Protein AF-A0A0G1L8V7-F1 (afdb_monomer_lite)

Organism: NCBI:txid1618662

pLDDT: mean 81.26, std 19.18, range [39.09, 97.19]

Structure (mmCIF, N/CA/C/O backbone):
data_AF-A0A0G1L8V7-F1
#
_entry.id   AF-A0A0G1L8V7-F1
#
loop_
_atom_site.group_PDB
_atom_site.id
_atom_site.type_symbol
_atom_site.label_atom_id
_atom_site.label_alt_id
_atom_site.label_comp_id
_atom_site.label_asym_id
_atom_site.label_entity_id
_atom_site.label_seq_id
_atom_site.pdbx_PDB_ins_code
_atom_site.Cartn_x
_atom_site.Cartn_y
_atom_site.Cartn_z
_atom_site.occupancy
_atom_site.B_iso_or_equiv
_atom_site.auth_seq_id
_atom_site.auth_comp_id
_atom_site.auth_asym_id
_atom_site.auth_atom_id
_atom_site.pdbx_PDB_model_num
ATOM 1 N N . MET A 1 1 ? 27.652 -10.103 7.070 1.00 39.12 1 MET A N 1
ATOM 2 C CA . MET A 1 1 ? 28.101 -10.112 5.662 1.00 39.12 1 MET A CA 1
ATOM 3 C C . MET A 1 1 ? 28.018 -11.540 5.155 1.00 39.12 1 MET A C 1
ATOM 5 O O . MET A 1 1 ? 28.773 -12.372 5.635 1.00 39.12 1 MET A O 1
ATOM 9 N N . ILE A 1 2 ? 27.063 -11.842 4.274 1.00 43.88 2 ILE A N 1
ATOM 10 C CA . ILE A 1 2 ? 26.944 -13.139 3.590 1.00 43.88 2 ILE A CA 1
ATOM 11 C C . ILE A 1 2 ? 26.537 -12.816 2.148 1.00 43.88 2 ILE A C 1
ATOM 13 O O . ILE A 1 2 ? 25.355 -12.690 1.866 1.00 43.88 2 ILE A O 1
ATOM 17 N N . PHE A 1 3 ? 27.509 -12.576 1.269 1.00 44.56 3 PHE A N 1
ATOM 18 C CA . PHE A 1 3 ? 27.280 -12.336 -0.164 1.00 44.56 3 PHE A CA 1
ATOM 19 C C . PHE A 1 3 ? 28.506 -12.768 -0.981 1.00 44.56 3 PHE A C 1
ATOM 21 O O . PHE A 1 3 ? 29.024 -11.989 -1.763 1.00 44.56 3 PHE A O 1
ATOM 28 N N . ASP A 1 4 ? 29.014 -13.989 -0.772 1.00 44.12 4 ASP A N 1
ATOM 29 C CA . ASP A 1 4 ? 30.239 -14.404 -1.485 1.00 44.12 4 ASP A CA 1
ATOM 30 C C . ASP A 1 4 ? 30.350 -15.895 -1.847 1.00 44.12 4 ASP A C 1
ATOM 32 O O . ASP A 1 4 ? 31.437 -16.438 -2.013 1.00 44.12 4 ASP A O 1
ATOM 36 N N . ARG A 1 5 ? 29.230 -16.612 -2.000 1.00 45.09 5 ARG A N 1
ATOM 37 C CA . ARG A 1 5 ? 29.271 -18.024 -2.426 1.00 45.09 5 ARG A CA 1
ATOM 38 C C . ARG A 1 5 ? 28.108 -18.395 -3.338 1.00 45.09 5 ARG A C 1
ATOM 40 O O . ARG A 1 5 ? 27.154 -19.023 -2.898 1.00 45.09 5 ARG A O 1
ATOM 47 N N . ALA A 1 6 ? 28.212 -18.023 -4.612 1.00 44.94 6 ALA A N 1
ATOM 48 C CA . ALA A 1 6 ? 27.490 -18.703 -5.696 1.00 44.94 6 ALA A CA 1
ATOM 49 C C . ALA A 1 6 ? 28.115 -18.502 -7.097 1.00 44.94 6 ALA A C 1
ATOM 51 O O . ALA A 1 6 ? 27.452 -18.777 -8.088 1.00 44.94 6 ALA A O 1
ATOM 52 N N . PHE A 1 7 ? 29.369 -18.038 -7.213 1.00 44.44 7 PHE A N 1
ATOM 53 C CA . PHE A 1 7 ? 29.997 -17.707 -8.508 1.00 44.44 7 PHE A CA 1
ATOM 54 C C . PHE A 1 7 ? 31.132 -18.663 -8.919 1.00 44.44 7 PHE A C 1
ATOM 56 O O . PHE A 1 7 ? 32.124 -18.254 -9.515 1.00 44.44 7 PHE A O 1
ATOM 63 N N . SER A 1 8 ? 31.018 -19.954 -8.595 1.00 50.91 8 SER A N 1
ATOM 64 C CA . SER A 1 8 ? 31.956 -20.963 -9.104 1.00 50.91 8 SER A CA 1
ATOM 65 C C . SER A 1 8 ? 31.253 -22.302 -9.331 1.00 50.91 8 SER A C 1
ATOM 67 O O . SER A 1 8 ? 31.181 -23.142 -8.433 1.00 50.91 8 SER A O 1
ATOM 69 N N . GLY A 1 9 ? 30.716 -22.491 -10.531 1.00 39.38 9 GLY A N 1
ATOM 70 C CA . GLY A 1 9 ? 30.163 -23.761 -10.987 1.00 39.38 9 GLY A CA 1
ATOM 71 C C . GLY A 1 9 ? 30.099 -23.774 -12.509 1.00 39.38 9 GLY A C 1
ATOM 72 O O . GLY A 1 9 ? 29.216 -23.148 -13.074 1.00 39.38 9 GLY A O 1
ATOM 73 N N . ASP A 1 10 ? 31.089 -24.425 -13.124 1.00 39.09 10 ASP A N 1
ATOM 74 C CA . ASP A 1 10 ? 31.149 -24.922 -14.507 1.00 39.09 10 ASP A CA 1
ATOM 75 C C . ASP A 1 10 ? 30.341 -24.180 -15.586 1.00 39.09 10 ASP A C 1
ATOM 77 O O . ASP A 1 10 ? 29.185 -24.495 -15.871 1.00 39.09 10 ASP A O 1
ATOM 81 N N . VAL A 1 11 ? 31.023 -23.295 -16.319 1.00 45.16 11 VAL A N 1
ATOM 82 C CA . VAL A 1 11 ? 30.580 -22.836 -17.643 1.00 45.16 11 VAL A CA 1
ATOM 83 C C . VAL A 1 11 ? 30.883 -23.946 -18.653 1.00 45.16 11 VAL A C 1
ATOM 85 O O . VAL A 1 11 ? 31.867 -23.904 -19.392 1.00 45.16 11 VAL A O 1
ATOM 88 N N . ARG A 1 12 ? 30.043 -24.985 -18.676 1.00 41.09 12 ARG A N 1
ATOM 89 C CA . ARG A 1 12 ? 29.889 -25.794 -19.887 1.00 41.09 12 ARG A CA 1
ATOM 90 C C . ARG A 1 12 ? 29.219 -24.896 -20.918 1.00 41.09 12 ARG A C 1
ATOM 92 O O . ARG A 1 12 ? 28.078 -24.487 -20.737 1.00 41.09 12 ARG A O 1
ATOM 99 N N . THR A 1 13 ? 29.963 -24.568 -21.967 1.00 46.62 13 THR A N 1
ATOM 100 C CA . THR A 1 13 ? 29.516 -23.835 -23.152 1.00 46.62 13 THR A CA 1
ATOM 101 C C . THR A 1 13 ? 28.508 -24.675 -23.932 1.00 46.62 13 THR A C 1
ATOM 103 O O . THR A 1 13 ? 28.803 -25.246 -24.981 1.00 46.62 13 THR A O 1
ATOM 106 N N . GLU A 1 14 ? 27.298 -24.787 -23.396 1.00 40.09 14 GLU A N 1
ATOM 107 C CA . GLU A 1 14 ? 26.144 -25.161 -24.192 1.00 40.09 14 GLU A CA 1
ATOM 108 C C . GLU A 1 14 ? 25.754 -23.948 -25.030 1.00 40.09 14 GLU A C 1
ATOM 110 O O . GLU A 1 14 ? 25.620 -22.831 -24.538 1.00 40.09 14 GLU A O 1
ATOM 115 N N . ASN A 1 15 ? 25.650 -24.188 -26.329 1.00 41.25 15 ASN A N 1
ATOM 116 C CA . ASN A 1 15 ? 25.395 -23.235 -27.395 1.00 41.25 15 ASN A CA 1
ATOM 117 C C . ASN A 1 15 ? 23.952 -22.693 -27.310 1.00 41.25 15 ASN A C 1
ATOM 119 O O . ASN A 1 15 ? 23.143 -22.892 -28.219 1.00 41.25 15 ASN A O 1
ATOM 123 N N . SER A 1 16 ? 23.586 -22.071 -26.186 1.00 42.94 16 SER A N 1
ATOM 124 C CA . SER A 1 16 ? 22.341 -21.334 -26.062 1.00 42.94 16 SER A CA 1
ATOM 125 C C . SER A 1 16 ? 22.512 -20.088 -26.908 1.00 42.94 16 SER A C 1
ATOM 127 O O . SER A 1 16 ? 23.398 -19.282 -26.637 1.00 42.94 16 SER A O 1
ATOM 129 N N . LYS A 1 17 ? 21.698 -19.933 -27.950 1.00 44.62 17 LYS A N 1
ATOM 130 C CA . LYS A 1 17 ? 21.526 -18.637 -28.602 1.00 44.62 17 LYS A CA 1
ATOM 131 C C . LYS A 1 17 ? 21.204 -17.645 -27.485 1.00 44.62 17 LYS A C 1
ATOM 133 O O . LYS A 1 17 ? 20.104 -17.708 -26.941 1.00 44.62 17 LYS A O 1
ATOM 138 N N . GLU A 1 18 ? 22.179 -16.837 -27.073 1.00 53.41 18 GLU A N 1
ATOM 139 C CA . GLU A 1 18 ? 21.952 -15.735 -26.150 1.00 53.41 18 GLU A CA 1
ATOM 140 C C . GLU A 1 18 ? 20.911 -14.859 -26.838 1.00 53.41 18 GLU A C 1
ATOM 142 O O . GLU A 1 18 ? 21.185 -14.216 -27.850 1.00 53.41 18 GLU A O 1
ATOM 147 N N . HIS A 1 19 ? 19.666 -14.955 -26.376 1.00 56.72 19 HIS A N 1
ATOM 148 C CA . HIS A 1 19 ? 18.606 -14.077 -26.831 1.00 56.72 19 HIS A CA 1
ATOM 149 C C . HIS A 1 19 ? 18.981 -12.705 -26.291 1.00 56.72 19 HIS A C 1
ATOM 151 O O . HIS A 1 19 ? 18.827 -12.443 -25.098 1.00 56.72 19 HIS A O 1
ATOM 157 N N . GLU A 1 20 ? 19.601 -11.896 -27.146 1.00 70.12 20 GLU A N 1
ATOM 158 C CA . GLU A 1 20 ? 19.993 -10.532 -26.826 1.00 70.12 20 GLU A CA 1
ATOM 159 C C . GLU A 1 20 ? 18.715 -9.788 -26.429 1.00 70.12 20 GLU A C 1
ATOM 161 O O . GLU A 1 20 ? 17.865 -9.501 -27.271 1.00 70.12 20 GLU A O 1
ATOM 166 N N . ILE A 1 21 ? 18.531 -9.562 -25.125 1.00 75.62 21 ILE A N 1
ATOM 167 C CA . ILE A 1 21 ? 17.339 -8.887 -24.626 1.00 75.62 21 ILE A CA 1
ATOM 168 C C . ILE A 1 21 ? 17.349 -7.465 -25.190 1.00 75.62 21 ILE A C 1
ATOM 170 O O . ILE A 1 21 ? 18.251 -6.669 -24.918 1.00 75.62 21 ILE A O 1
ATOM 174 N N . THR A 1 22 ? 16.318 -7.146 -25.957 1.00 82.06 22 THR A N 1
ATOM 175 C CA . THR A 1 22 ? 16.154 -5.837 -26.585 1.00 82.06 22 THR A CA 1
ATOM 176 C C . THR A 1 22 ? 15.702 -4.779 -25.567 1.00 82.06 22 THR A C 1
ATOM 178 O O . THR A 1 22 ? 15.042 -5.103 -24.570 1.00 82.06 22 THR A O 1
ATOM 181 N N . PRO A 1 23 ? 16.012 -3.488 -25.794 1.00 82.69 23 PRO A N 1
ATOM 182 C CA . PRO A 1 23 ? 15.455 -2.392 -25.002 1.00 82.69 23 PRO A CA 1
ATOM 183 C C . PRO A 1 23 ? 13.924 -2.445 -24.888 1.00 82.69 23 PRO A C 1
ATOM 185 O O . PRO A 1 23 ? 13.380 -2.154 -23.826 1.00 82.69 23 PRO A O 1
ATOM 188 N N . GLU A 1 24 ? 13.229 -2.868 -25.944 1.00 84.50 24 GLU A N 1
ATOM 189 C CA . GLU A 1 24 ? 11.779 -3.057 -25.99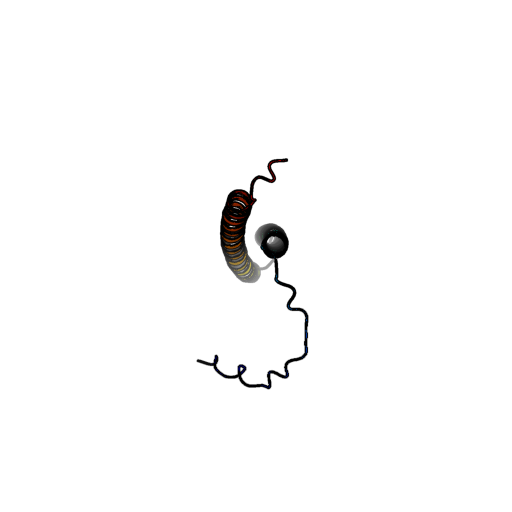1 1.00 84.50 24 GLU A CA 1
ATOM 190 C C . GLU A 1 24 ? 11.298 -4.129 -25.013 1.00 84.50 24 GLU A C 1
ATOM 192 O O . GLU A 1 24 ? 10.349 -3.893 -24.265 1.00 84.50 24 GLU A O 1
ATOM 197 N N . GLU A 1 25 ? 11.963 -5.285 -24.981 1.00 87.19 25 GLU A N 1
ATOM 198 C CA . GLU A 1 25 ? 11.641 -6.367 -24.045 1.00 87.19 25 GLU A CA 1
ATOM 199 C C . GLU A 1 25 ? 11.884 -5.943 -22.588 1.00 87.19 25 GLU A C 1
ATOM 201 O O . GLU A 1 25 ? 11.123 -6.323 -21.696 1.00 87.19 25 GLU A O 1
ATOM 206 N N . ILE A 1 26 ? 12.907 -5.119 -22.328 1.00 88.19 26 ILE A N 1
ATOM 207 C CA . ILE A 1 26 ? 13.158 -4.545 -20.995 1.00 88.19 26 ILE A CA 1
ATOM 208 C C . ILE A 1 26 ? 12.065 -3.544 -20.625 1.00 88.19 26 ILE A C 1
ATOM 210 O O . ILE A 1 26 ? 11.528 -3.619 -19.520 1.00 88.19 26 ILE A O 1
ATOM 214 N N . ILE A 1 27 ? 11.712 -2.627 -21.531 1.00 88.94 27 ILE A N 1
ATOM 215 C CA . ILE A 1 27 ? 10.641 -1.646 -21.309 1.00 88.94 27 ILE A CA 1
ATOM 216 C C . ILE A 1 27 ? 9.319 -2.366 -21.026 1.00 88.94 27 ILE A C 1
ATOM 218 O O . ILE A 1 27 ? 8.638 -1.996 -20.073 1.00 88.94 27 ILE A O 1
ATOM 222 N N . GLY A 1 28 ? 8.989 -3.415 -21.786 1.00 90.06 28 GLY A N 1
ATOM 223 C CA . GLY A 1 28 ? 7.796 -4.236 -21.561 1.00 90.06 28 GLY A CA 1
ATOM 224 C C . GLY A 1 28 ? 7.750 -4.819 -20.146 1.00 90.06 28 GLY A C 1
ATOM 225 O O . GLY A 1 28 ? 6.792 -4.584 -19.415 1.00 90.06 28 GLY A O 1
ATOM 226 N N . LYS A 1 29 ? 8.833 -5.470 -19.702 1.00 92.31 29 LYS A N 1
ATOM 227 C CA . LYS A 1 29 ? 8.936 -6.021 -18.336 1.00 92.31 29 LYS A CA 1
ATOM 228 C C . LYS A 1 29 ? 8.871 -4.950 -17.244 1.00 92.31 29 LYS A C 1
ATOM 230 O O . LYS A 1 29 ? 8.350 -5.198 -16.158 1.00 92.31 29 LYS A O 1
ATOM 235 N N . LEU A 1 30 ? 9.425 -3.763 -17.495 1.00 91.56 30 LEU A N 1
ATOM 236 C CA . LEU A 1 30 ? 9.347 -2.644 -16.555 1.00 91.56 30 LEU A CA 1
ATOM 237 C C . LEU A 1 30 ? 7.919 -2.092 -16.448 1.00 91.56 30 LEU A C 1
ATOM 239 O O . LEU A 1 30 ? 7.506 -1.742 -15.346 1.00 91.56 30 LEU A O 1
ATOM 243 N N . ILE A 1 31 ? 7.163 -2.050 -17.548 1.00 92.19 31 ILE A N 1
ATOM 244 C CA . ILE A 1 31 ? 5.746 -1.660 -17.542 1.00 92.19 31 ILE A CA 1
ATOM 245 C C . ILE A 1 31 ? 4.916 -2.681 -16.755 1.00 92.19 31 ILE A C 1
ATOM 247 O O . ILE A 1 31 ? 4.207 -2.286 -15.838 1.00 92.19 31 ILE A O 1
ATOM 251 N N . GLU A 1 32 ? 5.084 -3.982 -17.011 1.00 93.19 32 GLU A N 1
ATOM 252 C CA . GLU A 1 32 ? 4.400 -5.037 -16.238 1.00 93.19 32 GLU A CA 1
ATOM 253 C C . GLU A 1 32 ? 4.685 -4.918 -14.732 1.00 93.19 32 GLU A C 1
ATOM 255 O O . GLU A 1 32 ? 3.804 -5.082 -13.884 1.00 93.19 32 GLU A O 1
ATOM 260 N N . LYS A 1 33 ? 5.932 -4.587 -14.375 1.00 91.94 33 LYS A N 1
ATOM 261 C CA . LYS A 1 33 ? 6.312 -4.341 -12.984 1.00 91.94 33 LYS A CA 1
ATOM 262 C C . LYS A 1 33 ? 5.647 -3.085 -12.414 1.00 91.94 33 LYS A C 1
ATOM 264 O O . LYS A 1 33 ? 5.245 -3.106 -11.252 1.00 91.94 33 LYS A O 1
ATOM 269 N N . LEU A 1 34 ? 5.516 -2.018 -13.199 1.00 91.75 34 LEU A N 1
ATOM 270 C CA . LEU A 1 34 ? 4.817 -0.801 -12.783 1.00 91.75 34 LEU A CA 1
ATOM 271 C C . LEU A 1 34 ? 3.336 -1.084 -12.491 1.00 91.75 34 LEU A C 1
ATOM 273 O O . LEU A 1 34 ? 2.858 -0.719 -11.419 1.00 91.75 34 LEU A O 1
ATOM 277 N N . ASP A 1 35 ? 2.661 -1.836 -13.362 1.00 90.69 35 ASP A N 1
ATOM 278 C CA . ASP A 1 35 ? 1.261 -2.243 -13.172 1.00 90.69 35 ASP A CA 1
ATOM 279 C C . ASP A 1 35 ? 1.074 -3.074 -11.889 1.00 90.69 35 ASP A C 1
ATOM 281 O O . ASP A 1 35 ? 0.068 -2.953 -11.177 1.00 90.69 35 ASP A O 1
ATOM 285 N N . SER A 1 36 ? 2.069 -3.902 -11.547 1.00 93.38 36 SER A N 1
ATOM 286 C CA . SER A 1 36 ? 2.065 -4.668 -10.295 1.00 93.38 36 SER A CA 1
ATOM 287 C C . SER A 1 36 ? 2.155 -3.771 -9.052 1.00 93.38 36 SER A C 1
ATOM 289 O O . SER A 1 36 ? 1.499 -4.052 -8.045 1.00 93.38 36 SER A O 1
ATOM 291 N N . PHE A 1 37 ? 2.908 -2.667 -9.121 1.00 91.56 37 PHE A N 1
ATOM 292 C CA . PHE A 1 37 ? 2.984 -1.691 -8.034 1.00 91.56 37 PHE A CA 1
ATOM 293 C C . PHE A 1 37 ? 1.689 -0.901 -7.886 1.00 91.56 37 PHE A C 1
ATOM 295 O O . PHE A 1 37 ? 1.210 -0.759 -6.762 1.00 91.56 37 PHE A O 1
ATOM 302 N N . ASP A 1 38 ? 1.083 -0.466 -8.992 1.00 87.19 38 ASP A N 1
ATOM 303 C CA . ASP A 1 38 ? -0.204 0.236 -8.970 1.00 87.19 38 ASP A CA 1
ATOM 304 C C . ASP A 1 38 ? -1.307 -0.659 -8.378 1.00 87.19 38 ASP A C 1
ATOM 306 O O . ASP A 1 38 ? -2.065 -0.238 -7.499 1.00 87.19 38 ASP A O 1
ATOM 310 N N . SER A 1 39 ? -1.333 -1.940 -8.761 1.00 92.94 39 SER A N 1
ATOM 311 C CA . SER A 1 39 ? -2.243 -2.938 -8.180 1.00 92.94 39 SER A CA 1
ATOM 312 C C . SER A 1 39 ? -2.009 -3.130 -6.675 1.00 92.94 39 SER A C 1
ATOM 314 O O . SER A 1 39 ? -2.962 -3.182 -5.892 1.00 92.94 39 SER A O 1
ATOM 316 N N . GLY A 1 40 ? -0.742 -3.200 -6.250 1.00 92.00 40 GLY A N 1
ATOM 317 C CA . GLY A 1 40 ? -0.366 -3.282 -4.838 1.00 92.00 40 GLY A CA 1
ATOM 318 C C . GLY A 1 40 ? -0.780 -2.042 -4.038 1.00 92.00 40 GLY A C 1
ATOM 319 O O . GLY A 1 40 ? -1.297 -2.174 -2.928 1.00 92.00 40 GLY A O 1
ATOM 320 N N . MET A 1 41 ? -0.619 -0.844 -4.608 1.00 93.31 41 MET A N 1
ATOM 321 C CA . MET A 1 41 ? -1.039 0.416 -3.992 1.00 93.31 41 MET A CA 1
ATOM 322 C C . MET A 1 41 ? -2.554 0.478 -3.801 1.00 93.31 41 MET A C 1
ATOM 324 O O . MET A 1 41 ? -3.004 0.835 -2.713 1.00 93.31 41 MET A O 1
ATOM 328 N N . LEU A 1 42 ? -3.340 0.084 -4.808 1.00 93.62 42 LEU A N 1
ATOM 329 C CA . LEU A 1 42 ?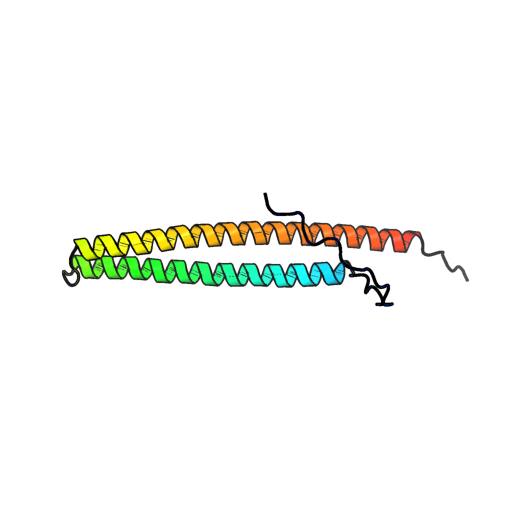 -4.804 0.035 -4.707 1.00 93.62 42 LEU A CA 1
ATOM 330 C C . LEU A 1 42 ? -5.265 -0.931 -3.606 1.00 93.62 42 LEU A C 1
ATOM 332 O O . LEU A 1 42 ? -6.142 -0.601 -2.806 1.00 93.62 42 LEU A O 1
ATOM 336 N N . ALA A 1 43 ? -4.648 -2.112 -3.519 1.00 93.25 43 ALA A N 1
ATOM 337 C CA . ALA A 1 43 ? -4.958 -3.083 -2.469 1.00 93.25 43 ALA A CA 1
ATOM 338 C C . ALA A 1 43 ? -4.613 -2.553 -1.063 1.00 93.25 43 ALA A C 1
ATOM 340 O O . ALA A 1 43 ? -5.382 -2.734 -0.111 1.00 93.25 43 ALA A O 1
ATOM 341 N N . ALA A 1 44 ? -3.476 -1.869 -0.931 1.00 92.69 44 ALA A N 1
ATOM 342 C CA . ALA A 1 44 ? -3.047 -1.257 0.321 1.00 92.69 44 ALA A CA 1
ATOM 343 C C . ALA A 1 44 ? -3.968 -0.098 0.744 1.00 92.69 44 ALA A C 1
ATOM 345 O O . ALA A 1 44 ? -4.364 -0.026 1.908 1.00 92.69 44 ALA A O 1
ATOM 346 N N . GLN A 1 45 ? -4.383 0.756 -0.198 1.00 93.56 45 GLN A N 1
ATOM 347 C CA . GLN A 1 45 ? -5.356 1.830 0.037 1.00 93.56 45 GLN A CA 1
ATOM 348 C C . GLN A 1 45 ? -6.705 1.286 0.504 1.00 93.56 45 GLN A C 1
ATOM 350 O O . GLN A 1 45 ? -7.216 1.729 1.529 1.00 93.56 45 GLN A O 1
ATOM 355 N N . LYS A 1 46 ? -7.231 0.252 -0.161 1.00 95.88 46 LYS A N 1
ATOM 356 C CA . LYS A 1 46 ? -8.464 -0.406 0.282 1.00 95.88 46 LYS A CA 1
ATOM 357 C C . LYS A 1 46 ? -8.340 -0.948 1.708 1.00 95.88 46 LYS A C 1
ATOM 359 O O . LYS A 1 46 ? -9.230 -0.772 2.531 1.00 95.88 46 LYS A O 1
ATOM 364 N N . THR A 1 47 ? -7.204 -1.566 2.032 1.00 94.25 47 THR A N 1
ATOM 365 C CA . THR A 1 47 ? -6.962 -2.083 3.387 1.00 94.25 47 THR A CA 1
ATOM 366 C C . THR A 1 47 ? -6.916 -0.960 4.428 1.00 94.25 47 THR A C 1
ATOM 368 O O . THR A 1 47 ? -7.387 -1.152 5.551 1.00 94.25 47 THR A O 1
ATOM 371 N N . LEU A 1 48 ? -6.372 0.212 4.080 1.00 95.94 48 LEU A N 1
ATOM 372 C CA . LEU A 1 48 ? -6.391 1.397 4.942 1.00 95.94 48 LEU A CA 1
ATOM 373 C C . LEU A 1 48 ? -7.818 1.881 5.205 1.00 95.94 48 LEU A C 1
ATOM 375 O O . LEU A 1 48 ? -8.153 2.142 6.359 1.00 95.94 48 LEU A O 1
ATOM 379 N N . GLU A 1 49 ? -8.648 1.959 4.167 1.00 96.00 49 GLU A N 1
ATOM 380 C CA . GLU A 1 49 ? -10.056 2.353 4.276 1.00 96.00 49 GLU A CA 1
ATOM 381 C C . GLU A 1 49 ? -10.839 1.381 5.169 1.00 96.00 49 GLU A C 1
ATOM 383 O O . GLU A 1 49 ? -11.449 1.803 6.153 1.00 96.00 49 GLU A O 1
ATOM 388 N N . ASP A 1 50 ? -10.734 0.076 4.903 1.00 96.56 50 ASP A N 1
ATOM 389 C CA . ASP A 1 50 ? -11.411 -0.973 5.674 1.00 96.56 50 ASP A CA 1
ATOM 390 C C . ASP A 1 50 ? -10.965 -0.975 7.150 1.00 96.56 50 ASP A C 1
ATOM 392 O O . ASP A 1 50 ? -11.770 -1.124 8.079 1.00 96.56 50 ASP A O 1
ATOM 396 N N . THR A 1 51 ? -9.665 -0.775 7.393 1.00 95.75 51 THR A N 1
ATOM 397 C CA . THR A 1 51 ? -9.118 -0.710 8.756 1.00 95.75 51 THR A CA 1
ATOM 398 C C . THR A 1 51 ? -9.575 0.565 9.468 1.00 95.75 51 THR A C 1
ATOM 400 O O . THR A 1 51 ? -9.957 0.500 10.637 1.00 95.75 51 THR A O 1
ATOM 403 N N . GLY A 1 52 ? -9.605 1.706 8.774 1.00 95.38 52 GLY A N 1
ATOM 404 C CA . GLY A 1 52 ? -10.114 2.973 9.302 1.00 95.38 52 GLY A CA 1
ATOM 405 C C . GLY A 1 52 ? -11.594 2.897 9.682 1.00 95.38 52 GLY A C 1
ATOM 406 O O . GLY A 1 52 ? -11.967 3.303 10.783 1.00 95.38 52 GLY A O 1
ATOM 407 N N . ALA A 1 53 ? -12.423 2.287 8.833 1.00 97.19 53 ALA A N 1
ATOM 408 C CA . ALA A 1 53 ? -13.829 2.022 9.137 1.00 97.19 53 ALA A CA 1
ATOM 409 C C . ALA A 1 53 ? -13.981 1.098 10.358 1.00 97.19 53 ALA A C 1
ATOM 411 O O . ALA A 1 53 ? -14.818 1.327 11.230 1.00 97.19 53 ALA A O 1
ATOM 412 N N . THR A 1 54 ? -13.122 0.082 10.483 1.00 96.44 54 THR A N 1
ATOM 413 C CA . THR A 1 54 ? -13.124 -0.809 11.653 1.00 96.44 54 THR A CA 1
ATOM 414 C C . THR A 1 54 ? -12.795 -0.057 12.945 1.00 96.44 54 THR A C 1
ATOM 416 O O . THR A 1 54 ? -13.440 -0.299 13.964 1.00 96.44 54 THR A O 1
ATOM 419 N N . VAL A 1 55 ? -11.835 0.875 12.921 1.00 96.38 55 VAL A N 1
ATOM 420 C CA . VAL A 1 55 ? -11.525 1.733 14.080 1.00 96.38 55 VAL A CA 1
ATOM 421 C C . VAL A 1 55 ? -12.750 2.546 14.499 1.00 96.38 55 VAL A C 1
ATOM 423 O O . VAL A 1 55 ? -13.069 2.583 15.687 1.00 96.38 55 VAL A O 1
ATOM 426 N N . GLN A 1 56 ? -13.464 3.145 13.540 1.00 95.88 56 GLN A N 1
ATOM 427 C CA . GLN A 1 56 ? -14.696 3.895 13.815 1.00 95.88 56 GLN A CA 1
ATOM 428 C C . GLN A 1 56 ? -15.773 3.004 14.443 1.00 95.88 56 GLN A C 1
ATOM 430 O O . GLN A 1 56 ? -16.330 3.363 15.476 1.00 95.88 56 GLN A O 1
ATOM 435 N N . ASN A 1 57 ? -15.988 1.800 13.907 1.00 96.06 57 ASN A N 1
ATOM 436 C CA . ASN A 1 57 ? -16.963 0.856 14.457 1.00 96.06 57 ASN A CA 1
ATOM 437 C C . ASN A 1 57 ? -16.627 0.431 15.898 1.00 96.06 57 ASN A C 1
ATOM 439 O O . ASN A 1 57 ? -17.522 0.334 16.736 1.00 96.06 57 ASN A O 1
ATOM 443 N N . VAL A 1 58 ? -15.346 0.196 16.212 1.00 95.62 58 VAL A N 1
ATOM 444 C CA . VAL A 1 58 ? -14.912 -0.146 17.581 1.00 95.62 58 VAL A CA 1
ATOM 445 C C . VAL A 1 58 ? -15.120 1.033 18.535 1.00 95.62 58 VAL A C 1
ATOM 447 O O . VAL A 1 58 ? -15.577 0.830 19.660 1.00 95.62 58 VAL A O 1
ATOM 450 N N . LEU A 1 59 ? -14.831 2.261 18.090 1.00 94.25 59 LEU A N 1
ATOM 451 C CA . LEU A 1 59 ? -15.098 3.477 18.864 1.00 94.25 59 LEU A CA 1
ATOM 452 C C . LEU A 1 59 ? -16.595 3.641 19.153 1.00 94.25 59 LEU A C 1
ATOM 454 O O . LEU A 1 59 ? -16.975 3.865 20.300 1.00 94.25 59 LEU A O 1
ATOM 458 N N . GLU A 1 60 ? -17.450 3.487 18.142 1.00 95.38 60 GLU A N 1
ATOM 459 C CA . GLU A 1 60 ? -18.902 3.595 18.305 1.00 95.38 60 GLU A CA 1
ATOM 460 C C . GLU A 1 60 ? -19.464 2.534 19.255 1.00 95.38 60 GLU A C 1
ATOM 462 O O . GLU A 1 60 ? -20.268 2.859 20.129 1.00 95.38 60 GLU A O 1
ATOM 467 N N . ALA A 1 61 ? -19.028 1.280 19.116 1.00 94.31 61 ALA A N 1
ATOM 468 C CA . ALA A 1 61 ? -19.445 0.191 19.996 1.00 94.31 61 ALA A CA 1
ATOM 469 C C . ALA A 1 61 ? -18.996 0.429 21.449 1.00 94.31 61 ALA A C 1
ATOM 471 O O . ALA A 1 61 ? -19.743 0.150 22.387 1.00 94.31 61 ALA A O 1
ATOM 472 N N . SER A 1 62 ? -17.808 1.012 21.649 1.00 94.88 62 SER A N 1
ATOM 473 C CA . SER A 1 62 ? -17.337 1.409 22.979 1.00 94.88 62 SER A CA 1
ATOM 474 C C . SER A 1 62 ? -18.196 2.520 23.588 1.00 94.88 62 SER A C 1
ATOM 476 O O . SER A 1 62 ? -18.606 2.405 24.740 1.00 94.88 62 SER A O 1
ATOM 478 N N . VAL A 1 63 ? -18.545 3.557 22.816 1.00 93.94 63 VAL A N 1
ATOM 479 C CA . VAL A 1 63 ? -19.422 4.653 23.278 1.00 93.94 63 VAL A CA 1
ATOM 480 C C . VAL A 1 63 ? -20.821 4.147 23.642 1.00 93.94 63 VAL A C 1
ATOM 482 O O . VAL A 1 63 ? -21.422 4.632 24.599 1.00 93.94 63 VAL A O 1
ATOM 485 N N . LYS A 1 64 ? -21.332 3.149 22.914 1.00 95.56 64 LYS A N 1
ATOM 486 C CA . LYS A 1 64 ? -22.616 2.487 23.204 1.00 95.56 64 LYS A CA 1
ATOM 487 C C . LYS A 1 64 ? -22.553 1.518 24.393 1.00 95.56 64 LYS A C 1
ATOM 489 O O . LYS A 1 64 ? -23.592 1.013 24.807 1.00 95.56 64 LYS A O 1
ATOM 494 N N . GLY A 1 65 ? -21.365 1.256 24.945 1.00 93.88 65 GLY A N 1
ATOM 495 C CA . GLY A 1 65 ? -21.160 0.292 26.029 1.00 93.88 65 GLY A CA 1
ATOM 496 C C . GLY A 1 65 ? -21.267 -1.174 25.594 1.00 93.88 65 GLY A C 1
ATOM 497 O O . GLY A 1 65 ? -21.375 -2.055 26.441 1.00 93.88 65 GLY A O 1
ATOM 498 N N . GLU A 1 66 ? -21.240 -1.450 24.287 1.00 95.25 66 GLU A N 1
ATOM 499 C CA . GLU A 1 66 ? -21.274 -2.806 23.717 1.00 95.25 66 GLU A CA 1
ATOM 500 C C . GLU A 1 66 ? -19.908 -3.502 23.815 1.00 95.25 66 GLU A C 1
ATOM 502 O O . GLU A 1 66 ? -19.815 -4.729 23.772 1.00 95.25 66 GLU A O 1
ATOM 507 N N . VAL A 1 67 ? -18.839 -2.713 23.957 1.00 93.19 67 VAL A N 1
ATOM 508 C CA . VAL A 1 67 ? -17.463 -3.179 24.135 1.00 93.19 67 VAL A CA 1
ATOM 509 C C . VAL A 1 67 ? -16.853 -2.474 25.338 1.00 93.19 67 VAL A C 1
ATOM 511 O O . VAL A 1 67 ? -16.971 -1.257 25.484 1.00 93.19 67 VAL A O 1
ATOM 514 N N . ASP A 1 68 ? -16.163 -3.248 26.175 1.00 94.44 68 ASP A N 1
ATOM 515 C CA . ASP A 1 68 ? -15.402 -2.720 27.303 1.00 94.44 68 ASP A CA 1
ATOM 516 C C . ASP A 1 68 ? -14.364 -1.669 26.836 1.00 94.44 68 ASP A C 1
ATOM 518 O O . ASP A 1 68 ? -13.632 -1.934 25.874 1.00 94.44 68 ASP A O 1
ATOM 522 N N . PRO A 1 69 ? -14.271 -0.491 27.484 1.00 89.94 69 PRO A N 1
ATOM 523 C CA . PRO A 1 69 ? -13.376 0.583 27.055 1.00 89.94 69 PRO A CA 1
ATOM 524 C C . PRO A 1 69 ? -11.890 0.208 26.996 1.00 89.94 69 PRO A C 1
ATOM 526 O O . PRO A 1 69 ? -11.187 0.677 26.099 1.00 89.94 69 PRO A O 1
ATOM 529 N N . GLU A 1 70 ? -11.390 -0.638 27.902 1.00 92.94 70 GLU A N 1
ATOM 530 C CA . GLU A 1 70 ? -9.981 -1.054 27.891 1.00 92.94 70 GLU A CA 1
ATOM 531 C C . GLU A 1 70 ? -9.704 -1.990 26.711 1.00 92.94 70 GLU A C 1
ATOM 533 O O . GLU A 1 70 ? -8.699 -1.851 26.005 1.00 92.94 70 GLU A O 1
ATOM 538 N N . ASN A 1 71 ? -10.641 -2.900 26.437 1.00 93.25 71 ASN A N 1
ATOM 539 C CA . ASN A 1 71 ? -10.562 -3.790 25.283 1.00 93.25 71 ASN A CA 1
ATOM 540 C C . ASN A 1 71 ? -10.676 -3.013 23.957 1.00 93.25 71 ASN A C 1
ATOM 542 O O . ASN A 1 71 ? -9.905 -3.246 23.022 1.00 93.25 71 ASN A O 1
ATOM 546 N N . ALA A 1 72 ? -11.584 -2.035 23.888 1.00 94.00 72 ALA A N 1
ATOM 547 C CA . ALA A 1 72 ? -11.714 -1.140 22.743 1.00 94.00 72 ALA A CA 1
ATOM 548 C C . ALA A 1 72 ? -10.417 -0.356 22.493 1.00 94.00 72 ALA A C 1
ATOM 550 O O . ALA A 1 72 ? -9.921 -0.340 21.365 1.00 94.00 72 ALA A O 1
ATOM 551 N N . ALA A 1 73 ? -9.821 0.229 23.538 1.00 93.81 73 ALA A N 1
ATOM 552 C CA . ALA A 1 73 ? -8.567 0.974 23.439 1.00 93.81 73 ALA A CA 1
ATOM 553 C C . ALA A 1 73 ? -7.406 0.097 22.945 1.00 93.81 73 ALA A C 1
ATOM 555 O O . ALA A 1 73 ? -6.664 0.497 22.044 1.00 93.81 73 ALA A O 1
ATOM 556 N N . SER A 1 74 ? -7.272 -1.117 23.487 1.00 95.69 74 SER A N 1
ATOM 557 C CA . SER A 1 74 ? -6.263 -2.086 23.044 1.00 95.69 74 SER A CA 1
ATOM 558 C C . SER A 1 74 ? -6.415 -2.420 21.555 1.00 95.69 74 SER A C 1
ATOM 560 O O . SER A 1 74 ? -5.458 -2.332 20.781 1.00 95.69 74 SER A O 1
ATOM 562 N N . ARG A 1 75 ? -7.647 -2.703 21.118 1.00 94.81 75 ARG A N 1
ATOM 563 C CA . ARG A 1 75 ? -7.939 -3.061 19.727 1.00 94.81 75 ARG A CA 1
ATOM 564 C C . ARG A 1 75 ? -7.740 -1.898 18.760 1.00 94.81 75 ARG A C 1
ATOM 566 O O . ARG A 1 75 ? -7.213 -2.092 17.668 1.00 94.81 75 ARG A O 1
ATOM 573 N N . ILE A 1 76 ? -8.108 -0.682 19.1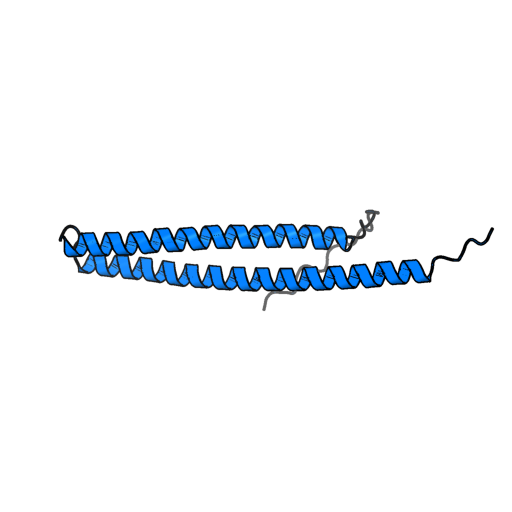57 1.00 96.06 76 ILE A N 1
ATOM 574 C CA . ILE A 1 76 ? -7.851 0.531 18.372 1.00 96.06 76 ILE A CA 1
ATOM 575 C C . ILE A 1 76 ? -6.345 0.760 18.215 1.00 96.06 76 ILE A C 1
ATOM 577 O O . ILE A 1 76 ? -5.895 1.090 17.121 1.00 96.06 76 ILE A O 1
ATOM 581 N N . ASN A 1 77 ? -5.550 0.541 19.265 1.00 96.56 77 ASN A N 1
ATOM 582 C CA . ASN A 1 77 ? -4.093 0.656 19.178 1.00 96.56 77 ASN A CA 1
ATOM 583 C C . ASN A 1 77 ? -3.489 -0.348 18.187 1.00 96.56 77 ASN A C 1
ATOM 585 O O . ASN A 1 77 ? -2.635 0.026 17.381 1.00 96.56 77 ASN A O 1
ATOM 589 N N . GLU A 1 78 ? -3.955 -1.598 18.192 1.00 96.25 78 GLU A N 1
ATOM 590 C CA . GLU A 1 78 ? -3.534 -2.603 17.211 1.00 96.25 78 GLU A CA 1
ATOM 591 C C . GLU A 1 78 ? -3.890 -2.181 15.775 1.00 96.25 78 GLU A C 1
ATOM 593 O O . GLU A 1 78 ? -3.037 -2.200 14.883 1.00 96.25 78 GLU A O 1
ATOM 598 N N . LEU A 1 79 ? -5.132 -1.744 15.549 1.00 96.69 79 LEU A N 1
ATOM 599 C CA . LEU A 1 79 ? -5.597 -1.290 14.236 1.00 96.69 79 LEU A CA 1
ATOM 600 C C . LEU A 1 79 ? -4.826 -0.052 13.755 1.00 96.69 79 LEU A C 1
ATOM 602 O O . LEU A 1 79 ? -4.429 0.008 12.594 1.00 96.69 79 LEU A O 1
ATOM 606 N N . ASN A 1 80 ? -4.524 0.893 14.647 1.00 96.12 80 ASN A N 1
ATOM 607 C CA . ASN A 1 80 ? -3.701 2.061 14.332 1.00 96.12 80 ASN A CA 1
ATOM 608 C C . ASN A 1 80 ? -2.267 1.676 13.954 1.00 96.12 80 ASN A C 1
ATOM 610 O O . ASN A 1 80 ? -1.691 2.274 13.045 1.00 96.12 80 ASN A O 1
ATOM 614 N N . ASN A 1 81 ? -1.686 0.664 14.603 1.00 96.12 81 ASN A N 1
ATOM 615 C CA . ASN A 1 81 ? -0.380 0.144 14.200 1.00 96.12 81 ASN A CA 1
ATOM 616 C C . ASN A 1 81 ? -0.439 -0.488 12.803 1.00 96.12 81 ASN A C 1
ATOM 618 O O . ASN A 1 81 ? 0.450 -0.246 11.990 1.00 96.12 81 ASN A O 1
ATOM 622 N N . ARG A 1 82 ? -1.509 -1.227 12.484 1.00 94.38 82 ARG A N 1
ATOM 623 C CA . ARG A 1 82 ? -1.725 -1.776 11.135 1.00 94.38 82 ARG A CA 1
ATOM 624 C C . ARG A 1 82 ? -1.884 -0.680 10.081 1.00 94.38 82 ARG A C 1
ATOM 626 O O . ARG A 1 82 ? -1.311 -0.807 9.004 1.00 94.38 82 ARG A O 1
ATOM 633 N N . ILE A 1 83 ? -2.602 0.400 10.399 1.00 96.50 83 ILE A N 1
ATOM 634 C CA . ILE A 1 83 ? -2.734 1.577 9.527 1.00 96.50 83 ILE A CA 1
ATOM 635 C C . ILE A 1 83 ? -1.360 2.184 9.239 1.00 96.50 83 ILE A C 1
ATOM 637 O O . ILE A 1 83 ? -1.031 2.383 8.074 1.00 96.50 83 ILE A O 1
ATOM 641 N N . LYS A 1 84 ? -0.533 2.416 10.266 1.00 96.19 84 LYS A N 1
ATOM 642 C CA . LYS A 1 84 ? 0.823 2.967 10.088 1.00 96.19 84 LYS A CA 1
ATOM 643 C C . LYS A 1 84 ? 1.682 2.093 9.177 1.00 96.19 84 LYS A C 1
ATOM 645 O O . LYS A 1 84 ? 2.228 2.585 8.199 1.00 96.19 84 LYS A O 1
ATOM 650 N N . VAL A 1 85 ? 1.726 0.787 9.446 1.00 94.56 85 VAL A N 1
ATOM 651 C CA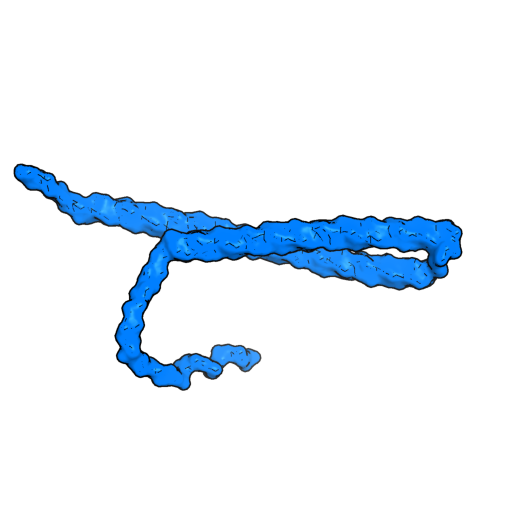 . VAL A 1 85 ? 2.479 -0.163 8.611 1.00 94.56 85 VAL A CA 1
ATOM 652 C C . VAL A 1 85 ? 1.989 -0.128 7.163 1.00 94.56 85 VAL A C 1
ATOM 654 O O . VAL A 1 85 ? 2.793 -0.139 6.236 1.00 94.56 85 VAL A O 1
ATOM 657 N N . MET A 1 86 ? 0.677 -0.056 6.943 1.00 94.12 86 MET A N 1
ATOM 658 C CA . MET A 1 86 ? 0.126 -0.017 5.591 1.00 94.12 86 MET A CA 1
ATOM 659 C C . MET A 1 86 ? 0.402 1.319 4.879 1.00 94.12 86 MET A C 1
ATOM 661 O O . MET A 1 86 ? 0.656 1.323 3.677 1.00 94.12 86 MET A O 1
ATOM 665 N N . GLN A 1 87 ? 0.427 2.443 5.601 1.00 94.12 87 GLN A N 1
ATOM 666 C CA . GLN A 1 87 ? 0.866 3.736 5.059 1.00 94.12 87 GLN A CA 1
ATOM 667 C C . GLN A 1 87 ? 2.331 3.685 4.603 1.00 94.12 87 GLN A C 1
ATOM 669 O O . GLN A 1 87 ? 2.642 4.164 3.511 1.00 94.12 87 GLN A O 1
ATOM 674 N N . ASP A 1 88 ? 3.205 3.043 5.382 1.00 94.12 88 ASP A N 1
ATOM 675 C CA . ASP A 1 88 ? 4.612 2.847 5.014 1.00 94.12 88 ASP A CA 1
ATOM 676 C C . ASP A 1 88 ? 4.752 1.972 3.757 1.00 94.12 88 ASP A C 1
ATOM 678 O O . ASP A 1 88 ? 5.556 2.272 2.870 1.00 94.12 88 ASP A O 1
ATOM 682 N N . VAL A 1 89 ? 3.928 0.925 3.626 1.00 92.19 89 VAL A N 1
ATOM 683 C CA . VAL A 1 89 ? 3.880 0.083 2.418 1.00 92.19 89 VAL A CA 1
ATOM 684 C C . VAL A 1 89 ? 3.459 0.896 1.193 1.00 92.19 89 VAL A C 1
ATOM 686 O O . VAL A 1 89 ? 4.126 0.816 0.163 1.00 92.19 89 VAL A O 1
ATOM 689 N N . VAL A 1 90 ? 2.404 1.714 1.291 1.00 93.31 90 VAL A N 1
ATOM 690 C CA . VAL A 1 90 ? 1.968 2.592 0.187 1.00 93.31 90 VAL A CA 1
ATOM 691 C C . VAL A 1 90 ? 3.083 3.558 -0.214 1.00 93.31 90 VAL A C 1
ATOM 693 O O . VAL A 1 90 ? 3.354 3.725 -1.404 1.00 93.31 90 VAL A O 1
ATOM 696 N N . ALA A 1 91 ? 3.759 4.169 0.762 1.00 93.62 91 ALA A N 1
ATOM 697 C CA . ALA A 1 91 ? 4.873 5.075 0.501 1.00 93.62 91 ALA A CA 1
ATOM 698 C C . ALA A 1 91 ? 6.037 4.362 -0.208 1.00 93.62 91 ALA A C 1
ATOM 700 O O . ALA A 1 91 ? 6.588 4.893 -1.175 1.00 93.62 91 ALA A O 1
ATOM 701 N N . SER A 1 92 ? 6.379 3.143 0.222 1.00 94.00 92 SER A N 1
ATOM 702 C CA . SER A 1 92 ? 7.433 2.340 -0.406 1.00 94.00 92 SER A CA 1
ATOM 703 C C . SER A 1 92 ? 7.080 1.947 -1.839 1.00 94.00 92 SER A C 1
ATOM 705 O O . SER A 1 92 ? 7.903 2.124 -2.735 1.00 94.00 92 SER A O 1
ATOM 707 N N . LEU A 1 93 ? 5.857 1.458 -2.072 1.00 92.12 93 LEU A N 1
ATOM 708 C CA . LEU A 1 93 ? 5.393 1.074 -3.408 1.00 92.12 93 LEU A CA 1
ATOM 709 C C . LEU A 1 93 ? 5.378 2.270 -4.363 1.00 92.12 93 LEU A C 1
ATOM 711 O O . LEU A 1 93 ? 5.808 2.143 -5.504 1.00 92.12 93 LEU A O 1
ATOM 715 N N . SER A 1 94 ? 4.963 3.443 -3.880 1.00 92.75 94 SER A N 1
ATOM 716 C CA . SER A 1 94 ? 5.000 4.685 -4.656 1.00 92.75 94 SER A CA 1
ATOM 717 C C . SER A 1 94 ? 6.431 5.076 -5.049 1.00 92.75 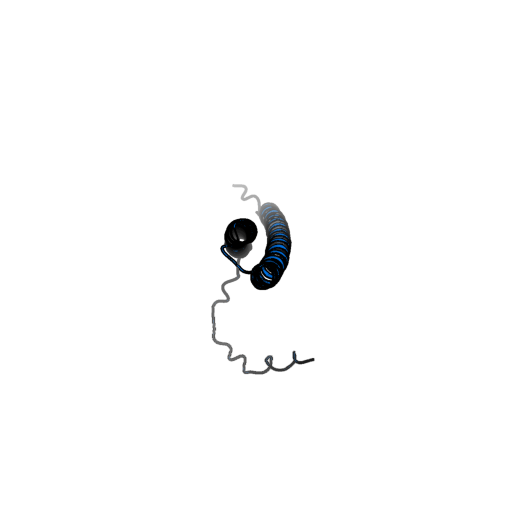94 SER A C 1
ATOM 719 O O . SER A 1 94 ? 6.701 5.397 -6.208 1.00 92.75 94 SER A O 1
ATOM 721 N N . ALA A 1 95 ? 7.383 4.979 -4.113 1.00 93.75 95 ALA A N 1
ATOM 722 C CA . ALA A 1 95 ? 8.792 5.248 -4.396 1.00 93.75 95 ALA A CA 1
ATOM 723 C C . ALA A 1 95 ? 9.393 4.243 -5.396 1.00 93.75 95 ALA A C 1
ATOM 725 O O . ALA A 1 95 ? 10.176 4.629 -6.267 1.00 93.75 95 ALA A O 1
ATOM 726 N N . ASP A 1 96 ? 9.032 2.963 -5.298 1.00 92.12 96 ASP A N 1
ATOM 727 C CA . ASP A 1 96 ? 9.485 1.927 -6.229 1.00 92.12 96 ASP A CA 1
ATOM 728 C C . ASP A 1 96 ? 8.872 2.079 -7.626 1.00 92.12 96 ASP A C 1
ATOM 730 O O . ASP A 1 96 ? 9.587 1.942 -8.624 1.00 92.12 96 ASP A O 1
ATOM 734 N N . ALA A 1 97 ? 7.589 2.437 -7.709 1.00 92.25 97 ALA A N 1
ATOM 735 C CA . ALA A 1 97 ? 6.928 2.793 -8.960 1.00 92.25 97 ALA A CA 1
ATOM 736 C C . ALA A 1 97 ? 7.646 3.958 -9.647 1.00 92.25 97 ALA A C 1
ATOM 738 O O . ALA A 1 97 ? 7.944 3.887 -10.840 1.00 92.25 97 ALA A O 1
ATOM 739 N N . GLU A 1 98 ? 8.019 4.992 -8.892 1.00 95.00 98 GLU A N 1
ATOM 740 C CA . GLU A 1 98 ? 8.745 6.134 -9.444 1.00 95.00 98 GLU A CA 1
ATOM 741 C C . GLU A 1 98 ? 10.135 5.753 -9.967 1.00 95.00 98 GLU A C 1
ATOM 743 O O . GLU A 1 98 ? 10.522 6.147 -11.069 1.00 95.00 98 GLU A O 1
ATOM 748 N N . ARG A 1 99 ? 10.872 4.901 -9.244 1.00 93.69 99 ARG A N 1
ATOM 749 C CA . ARG A 1 99 ? 12.155 4.362 -9.733 1.00 93.69 99 ARG A CA 1
ATOM 750 C C . ARG A 1 99 ? 11.982 3.617 -11.053 1.00 93.69 99 ARG A C 1
ATOM 752 O O . ARG A 1 99 ? 12.800 3.785 -11.957 1.00 93.69 99 ARG A O 1
ATOM 759 N N . VAL A 1 100 ? 10.926 2.815 -11.186 1.00 92.88 100 VAL A N 1
ATOM 760 C CA . VAL A 1 100 ? 10.630 2.098 -12.433 1.00 92.88 100 VAL A CA 1
ATOM 761 C C . VAL A 1 100 ? 10.262 3.059 -13.562 1.00 92.88 100 VAL A C 1
ATOM 763 O O . VAL A 1 100 ? 10.767 2.884 -14.669 1.00 92.88 100 VAL A O 1
ATOM 766 N N . ARG A 1 101 ? 9.481 4.116 -13.305 1.00 91.81 101 ARG A N 1
ATOM 767 C CA . ARG A 1 101 ? 9.189 5.153 -14.313 1.00 91.81 101 ARG A CA 1
ATOM 768 C C . ARG A 1 101 ? 10.461 5.819 -14.828 1.00 91.81 101 ARG A C 1
ATOM 770 O O . ARG A 1 101 ? 10.634 5.934 -16.039 1.00 91.81 101 ARG A O 1
ATOM 777 N N . VAL A 1 102 ? 11.386 6.175 -13.935 1.00 94.75 102 VAL A N 1
ATOM 778 C CA . VAL A 1 102 ? 12.693 6.735 -14.320 1.00 94.75 102 VAL A CA 1
ATOM 779 C C . VAL A 1 102 ? 13.488 5.752 -15.186 1.00 94.75 102 VAL A C 1
ATOM 781 O O . VAL A 1 102 ? 14.082 6.161 -16.183 1.00 94.75 102 VAL A O 1
ATOM 784 N N . LEU A 1 103 ? 13.487 4.457 -14.849 1.00 90.69 103 LEU A N 1
ATOM 785 C CA . LEU A 1 103 ? 14.143 3.429 -15.667 1.00 90.69 103 LEU A CA 1
ATOM 786 C C . LEU A 1 103 ? 13.501 3.300 -17.053 1.00 90.69 103 LEU A C 1
ATOM 788 O O . LEU A 1 103 ? 14.228 3.216 -18.040 1.00 90.69 103 LEU A O 1
ATOM 792 N N . ILE A 1 104 ? 12.169 3.336 -17.149 1.00 90.50 104 ILE A N 1
ATOM 793 C CA . ILE A 1 104 ? 11.453 3.314 -18.433 1.00 90.50 104 ILE A CA 1
ATOM 794 C C . ILE A 1 104 ? 11.854 4.518 -19.289 1.00 90.50 104 ILE A C 1
ATOM 796 O O . ILE A 1 104 ? 12.154 4.344 -20.468 1.00 90.50 104 ILE A O 1
ATOM 800 N N . THR A 1 105 ? 11.892 5.724 -18.715 1.00 91.44 105 THR A N 1
ATOM 801 C CA . THR A 1 105 ? 12.310 6.939 -19.433 1.00 91.44 105 THR A CA 1
ATOM 802 C C . THR A 1 105 ? 13.736 6.808 -19.962 1.00 91.44 105 THR A C 1
ATOM 804 O O . THR A 1 105 ? 13.951 6.981 -21.158 1.00 91.44 105 THR A O 1
ATOM 807 N N . ARG A 1 106 ? 14.687 6.385 -19.120 1.00 89.88 106 ARG A N 1
ATOM 808 C CA . ARG A 1 106 ? 16.085 6.170 -19.537 1.00 89.88 106 ARG A CA 1
ATOM 809 C C . ARG A 1 106 ? 16.219 5.121 -20.639 1.00 89.88 106 ARG A C 1
ATOM 811 O O . ARG A 1 106 ? 16.998 5.291 -21.568 1.00 89.88 106 ARG A O 1
ATOM 818 N N . MET A 1 107 ? 15.457 4.031 -20.560 1.00 88.12 107 MET A N 1
ATOM 819 C CA . MET A 1 107 ? 15.483 2.993 -21.594 1.00 88.12 107 MET A CA 1
ATOM 820 C C . MET A 1 107 ? 14.899 3.483 -22.923 1.00 88.12 107 MET A C 1
ATOM 822 O O . MET A 1 107 ? 15.379 3.078 -23.980 1.00 88.12 107 MET A O 1
ATOM 826 N N . LYS A 1 108 ? 13.899 4.373 -22.890 1.00 86.56 108 LYS A N 1
ATOM 827 C CA . LYS A 1 108 ? 13.370 5.027 -24.095 1.00 86.56 108 LYS A CA 1
ATOM 828 C C . LYS A 1 108 ? 14.387 5.979 -24.726 1.00 86.56 108 LYS A C 1
ATOM 830 O O . LYS A 1 108 ? 14.491 5.989 -25.946 1.00 86.56 108 LYS A O 1
ATOM 835 N N . GLU A 1 109 ? 15.146 6.723 -23.922 1.00 86.75 109 GLU A N 1
ATOM 836 C CA . GLU A 1 109 ? 16.242 7.582 -24.403 1.00 86.75 109 GLU A CA 1
ATOM 837 C C . GLU A 1 109 ? 17.338 6.749 -25.082 1.00 86.75 109 GLU A C 1
ATOM 839 O O . GLU A 1 109 ? 17.684 7.012 -26.227 1.00 86.75 109 GLU A O 1
ATOM 844 N N . ILE A 1 110 ? 17.799 5.668 -24.437 1.00 83.44 110 ILE A N 1
ATOM 845 C CA . ILE A 1 110 ? 18.796 4.745 -25.014 1.00 83.44 110 ILE A CA 1
ATOM 846 C C . ILE A 1 110 ? 18.308 4.148 -26.338 1.00 83.44 110 ILE A C 1
ATOM 848 O O . ILE A 1 110 ? 19.094 3.980 -27.272 1.00 83.44 110 ILE A O 1
ATOM 852 N N . LYS A 1 111 ? 17.019 3.799 -26.417 1.00 80.62 111 LYS A N 1
ATOM 853 C CA . LYS A 1 111 ? 16.415 3.328 -27.661 1.00 80.62 111 LYS A CA 1
ATOM 854 C C . LYS A 1 111 ? 16.449 4.416 -28.740 1.00 80.62 111 LYS A C 1
ATOM 856 O O . LYS A 1 111 ? 16.911 4.126 -29.835 1.00 80.62 111 LYS A O 1
ATOM 861 N N . GLY A 1 112 ? 16.002 5.636 -28.431 1.00 77.56 112 GLY A N 1
ATOM 862 C CA . GLY A 1 112 ? 16.022 6.760 -29.374 1.00 77.56 112 GLY A CA 1
ATOM 863 C C . GLY A 1 112 ? 17.424 7.031 -29.926 1.00 77.56 112 GLY A C 1
ATOM 864 O O . GLY A 1 112 ? 17.613 7.035 -31.136 1.00 77.56 112 GLY A O 1
ATOM 865 N N . ASP A 1 113 ? 18.429 7.101 -29.048 1.00 73.44 113 ASP A N 1
ATOM 866 C CA . ASP A 1 113 ? 19.835 7.282 -29.437 1.00 73.44 113 ASP A CA 1
ATOM 867 C C . ASP A 1 113 ? 20.369 6.136 -30.318 1.00 73.44 113 ASP A C 1
ATOM 869 O O . ASP A 1 113 ? 21.279 6.327 -31.132 1.00 73.44 113 ASP A O 1
ATOM 873 N N . ARG A 1 114 ? 19.854 4.911 -30.137 1.00 64.88 114 ARG A N 1
ATOM 874 C CA . ARG A 1 114 ? 20.220 3.747 -30.957 1.00 64.88 114 ARG A CA 1
ATOM 875 C C . ARG A 1 114 ? 19.559 3.809 -32.332 1.00 64.88 114 ARG A C 1
ATOM 877 O O . ARG A 1 114 ? 20.233 3.515 -33.319 1.00 64.88 114 ARG A O 1
ATOM 884 N N . ASP A 1 115 ? 18.286 4.185 -32.384 1.00 68.62 115 ASP A N 1
ATOM 885 C CA . ASP A 1 115 ? 17.529 4.344 -33.626 1.00 68.62 115 ASP A CA 1
ATOM 886 C C . ASP A 1 115 ? 18.146 5.462 -34.493 1.00 68.62 115 ASP A C 1
ATOM 888 O O . ASP A 1 115 ? 18.372 5.254 -35.687 1.00 68.62 115 ASP A O 1
ATOM 892 N N . ASP A 1 116 ? 18.551 6.582 -33.886 1.00 67.69 116 ASP A N 1
ATOM 893 C CA . ASP A 1 116 ? 19.220 7.697 -34.573 1.00 67.69 116 ASP A CA 1
ATOM 894 C C . ASP A 1 116 ? 20.593 7.296 -35.135 1.00 67.69 116 ASP A C 1
ATOM 896 O O . ASP A 1 116 ? 20.900 7.553 -36.302 1.00 67.69 116 ASP A O 1
ATOM 900 N N . LYS A 1 117 ? 21.408 6.575 -34.354 1.00 63.91 117 LYS A N 1
ATOM 901 C CA . LYS A 1 117 ? 22.706 6.070 -34.835 1.00 63.91 117 LYS A CA 1
ATOM 902 C C . LYS A 1 117 ? 22.559 5.098 -35.997 1.00 63.91 117 LYS A C 1
ATOM 904 O O . LYS A 1 117 ? 23.388 5.126 -36.895 1.00 63.91 117 LYS A O 1
ATOM 909 N N . LEU A 1 118 ? 21.536 4.241 -35.999 1.00 60.22 118 LEU A N 1
ATOM 910 C CA . LEU A 1 118 ? 21.281 3.307 -37.101 1.00 60.22 118 LEU A CA 1
ATOM 911 C C . LEU A 1 118 ? 20.889 4.029 -38.401 1.00 60.22 118 LEU A C 1
ATOM 913 O O . LEU A 1 118 ? 21.226 3.541 -39.481 1.00 60.22 118 LEU A O 1
ATOM 917 N N . LEU A 1 119 ? 20.224 5.184 -38.304 1.00 62.25 119 LEU A N 1
ATOM 918 C CA . LEU A 1 119 ? 19.877 6.026 -39.452 1.00 62.25 119 LEU A CA 1
ATOM 919 C C . LEU A 1 119 ? 21.108 6.716 -40.060 1.00 62.25 119 LEU A C 1
ATOM 921 O O . LEU A 1 119 ? 21.204 6.796 -41.282 1.00 62.25 119 LEU A O 1
ATOM 925 N N . GLU A 1 120 ? 22.075 7.149 -39.245 1.00 60.09 120 GLU A N 1
ATOM 926 C CA . GLU A 1 120 ? 23.319 7.776 -39.729 1.00 60.09 120 GLU A CA 1
ATOM 927 C C . GLU A 1 120 ? 24.241 6.808 -40.492 1.00 60.09 120 GLU A C 1
ATOM 929 O O . GLU A 1 120 ? 24.997 7.235 -41.365 1.00 60.09 120 GLU A O 1
ATOM 934 N N . VAL A 1 121 ? 24.190 5.501 -40.195 1.00 57.44 121 VAL A N 1
ATOM 935 C CA . VAL A 1 121 ? 25.037 4.493 -40.868 1.00 57.44 121 VAL A CA 1
ATOM 936 C C . VAL A 1 121 ? 24.377 3.856 -42.090 1.00 57.44 121 VAL A C 1
ATOM 938 O O . VAL A 1 121 ? 25.010 3.018 -42.730 1.00 57.44 121 VAL A O 1
ATOM 941 N N . ALA A 1 122 ? 23.130 4.193 -42.428 1.00 54.81 122 ALA A N 1
ATOM 942 C CA . ALA A 1 122 ? 22.483 3.653 -43.620 1.00 54.81 122 ALA A CA 1
ATOM 943 C C . ALA A 1 122 ? 23.109 4.303 -44.872 1.00 54.81 122 ALA A C 1
ATOM 945 O O . ALA A 1 122 ? 22.843 5.476 -45.134 1.00 54.81 122 ALA A O 1
ATOM 946 N N . PRO A 1 123 ? 23.947 3.595 -45.664 1.00 53.09 123 PRO A N 1
ATOM 947 C CA . PRO A 1 123 ? 24.521 4.192 -46.859 1.00 53.09 123 PRO A CA 1
ATOM 948 C C . PRO A 1 123 ? 23.389 4.500 -47.836 1.00 53.09 123 PRO A C 1
ATOM 950 O O . PRO A 1 123 ? 22.563 3.626 -48.121 1.00 53.09 123 PRO A O 1
ATOM 953 N N . GLU A 1 124 ? 23.370 5.726 -48.361 1.00 57.03 124 GLU A N 1
ATOM 954 C CA . GLU A 1 124 ? 22.532 6.095 -49.495 1.00 57.03 124 GLU A CA 1
ATOM 955 C C . GLU A 1 124 ? 22.747 5.061 -50.604 1.00 57.03 124 GLU A C 1
ATOM 957 O O . GLU A 1 124 ? 23.773 5.044 -51.288 1.00 57.03 124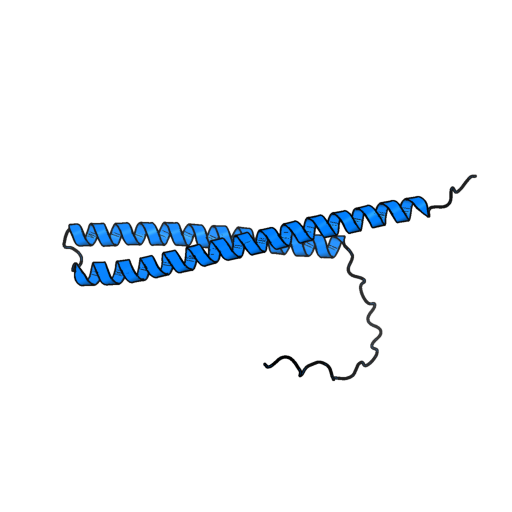 GLU A O 1
ATOM 962 N N . ARG A 1 125 ? 21.780 4.159 -50.787 1.00 57.56 125 ARG A N 1
ATOM 963 C CA . ARG A 1 125 ? 21.695 3.373 -52.014 1.00 57.56 125 ARG A CA 1
ATOM 964 C C . ARG A 1 125 ? 21.222 4.324 -53.107 1.00 57.56 125 ARG A C 1
ATOM 966 O O . ARG A 1 125 ? 20.037 4.374 -53.418 1.00 57.56 125 ARG A O 1
ATOM 973 N N . SER A 1 126 ? 22.151 5.117 -53.632 1.00 50.72 126 SER A N 1
ATOM 974 C CA . SER A 1 126 ? 21.959 5.836 -54.885 1.00 50.72 126 SER A CA 1
ATOM 975 C C . SER A 1 126 ? 21.980 4.824 -56.032 1.00 50.72 126 SER A C 1
ATOM 977 O O . SER A 1 126 ? 22.899 4.007 -56.127 1.00 50.72 126 SER A O 1
ATOM 979 N N . ASN A 1 127 ? 20.897 4.856 -56.813 1.00 46.47 127 ASN A N 1
ATOM 980 C CA . ASN A 1 127 ? 20.622 4.045 -58.004 1.00 46.47 127 ASN A CA 1
ATOM 981 C C . ASN A 1 127 ? 21.683 4.183 -59.100 1.00 46.47 127 ASN A C 1
ATOM 983 O O . ASN A 1 127 ? 22.228 5.299 -59.255 1.00 46.47 127 ASN A O 1
#

Sequence (127 aa):
MIFDRAFSGDVRTENSKEHEITPEEIIGKLIEKLDSFDSGMLAAQKTLEDTGATVQNVLEASVKGEVDPENAASRINELNNRIKVMQDVVASLSADAERVRVLITRMKEIKGDRDDKLLEVAPERSN

Foldseek 3Di:
DPDPPDPDDDPPPDPDPPPPQALVNVLVVLVVVLVVLVVVLVVLVVLLVVLVVVLVVLVVCVVVVVDPPVVSVVVNVVSVVVNVVSVVSNVVSVVVSVVSVVVSVVSVVVVVVVVVVVVVPPPPPDD

Radius of gyration: 26.55 Å; chains: 1; bounding box: 55×34×86 Å

Secondary structure (DSSP, 8-state):
----SSS-S-------------HHHHHHHHHHHHHHHHHHHHHHHHHHHHHHHHHHHHHHHHHTTSS-HHHHHHHHHHHHHHHHHHHHHHHHHHHHHHHHHHHHHHHHHHHHHHHHHHHHT------